Protein AF-A0A933FG41-F1 (afdb_monomer_lite)

Foldseek 3Di:
DDDDDDDPDDDDDDDDDDDDDDDDDDDPPPPPPPPDDPPLVVVLVVCCVVVVDDPVRSVVSSVVSVVCVVVVVVVVVVVVVVVVVVVVVVVVVLVVVLVVDDPVVNVVSVVVVVVVVVVVVVVVVVVVVDDDDDPPPPDDDDDDDDDPDDPDPPPDPPVPPDDDDDPDDDDDDDDD

Radius of gyration: 34.68 Å; chains: 1; bounding box: 84×70×88 Å

Sequence (176 aa):
MKMRPLALGALVALLASAPGRAADAPDDDSEELSGETHDGGRFLEILDRRLKLKPEQKAKVKAVVDETQPQMKKAREELKELQERLQKLMRTQHEKIRGLLDDEQKWKYDEIAVRMRQRMQERQGRRRRMPGPPPEDEDEEVGRPSRRRMPGRDMPPPEMWHEGEPGKGKPSPDPR

pLDDT: mean 70.91, std 23.09, range [35.91, 98.06]

Structure (mmCIF, N/CA/C/O backbone):
data_AF-A0A933FG41-F1
#
_entry.id   AF-A0A933FG41-F1
#
loop_
_atom_site.group_PDB
_atom_site.id
_atom_site.type_symbol
_atom_site.label_atom_id
_atom_site.label_alt_id
_atom_site.label_comp_id
_atom_site.label_asym_id
_atom_site.label_entity_id
_atom_site.label_seq_id
_atom_site.pdbx_PDB_ins_code
_atom_site.Cartn_x
_atom_site.Cartn_y
_atom_site.Cartn_z
_atom_site.occupancy
_atom_site.B_iso_or_equiv
_atom_site.auth_seq_id
_atom_site.auth_comp_id
_atom_site.auth_asym_id
_atom_site.auth_atom_id
_atom_site.pdbx_PDB_model_num
ATOM 1 N N . MET A 1 1 ? 23.540 15.466 13.517 1.00 44.62 1 MET A N 1
ATOM 2 C CA . MET A 1 1 ? 22.269 14.709 13.482 1.00 44.62 1 MET A CA 1
ATOM 3 C C . MET A 1 1 ? 21.785 14.543 14.915 1.00 44.62 1 MET A C 1
ATOM 5 O O . MET A 1 1 ? 22.514 13.977 15.713 1.00 44.62 1 MET A O 1
ATOM 9 N N . LYS A 1 2 ? 20.648 15.143 15.282 1.00 38.75 2 LYS A N 1
ATOM 10 C CA . LYS A 1 2 ? 20.115 15.137 16.657 1.00 38.75 2 LYS A CA 1
ATOM 11 C C . LYS A 1 2 ? 18.915 14.191 16.691 1.00 38.75 2 LYS A C 1
ATOM 13 O O . LYS A 1 2 ? 17.878 14.525 16.129 1.00 38.75 2 LYS A O 1
ATOM 18 N N . MET A 1 3 ? 19.075 13.012 17.292 1.00 48.31 3 MET A N 1
ATOM 19 C CA . MET A 1 3 ? 17.972 12.078 17.529 1.00 48.31 3 MET A CA 1
ATOM 20 C C . MET A 1 3 ? 17.260 12.472 18.825 1.00 48.31 3 MET A C 1
ATOM 22 O O . MET A 1 3 ? 17.904 12.620 19.861 1.00 48.31 3 MET A O 1
ATOM 26 N N . ARG A 1 4 ? 15.944 12.678 18.757 1.00 55.59 4 ARG A N 1
ATOM 27 C CA . ARG A 1 4 ? 15.084 12.857 19.932 1.00 55.59 4 ARG A CA 1
ATOM 28 C C . ARG A 1 4 ? 14.444 11.502 20.262 1.00 55.59 4 ARG A C 1
ATOM 30 O O . ARG A 1 4 ? 13.838 10.927 19.358 1.00 55.59 4 ARG A O 1
ATOM 37 N N . PRO A 1 5 ? 14.563 10.981 21.493 1.00 52.50 5 PRO A N 1
ATOM 38 C CA . PRO A 1 5 ? 13.873 9.759 21.887 1.00 52.50 5 PRO A CA 1
ATOM 39 C C . PRO A 1 5 ? 12.388 10.050 22.153 1.00 52.50 5 PRO A C 1
ATOM 41 O O . PRO A 1 5 ? 12.050 10.995 22.865 1.00 52.50 5 PRO A O 1
ATOM 44 N N . LEU A 1 6 ? 11.504 9.235 21.574 1.00 52.72 6 LEU A N 1
ATOM 45 C CA . LEU A 1 6 ? 10.087 9.176 21.934 1.00 52.72 6 LEU A CA 1
ATOM 46 C C . LEU A 1 6 ? 9.965 8.421 23.262 1.00 52.72 6 LEU A C 1
ATOM 48 O O . LEU A 1 6 ? 10.208 7.217 23.325 1.00 52.72 6 LEU A O 1
ATOM 52 N N . ALA A 1 7 ? 9.619 9.146 24.323 1.00 47.34 7 ALA A N 1
ATOM 53 C CA . ALA A 1 7 ? 9.248 8.569 25.604 1.00 47.34 7 ALA A CA 1
ATOM 54 C C . ALA A 1 7 ? 7.857 7.922 25.490 1.00 47.34 7 ALA A C 1
ATOM 56 O O . ALA A 1 7 ? 6.869 8.598 25.208 1.00 47.34 7 ALA A O 1
ATOM 57 N N . LEU A 1 8 ? 7.792 6.609 25.714 1.00 48.72 8 LEU A N 1
ATOM 58 C CA . LEU A 1 8 ? 6.562 5.874 26.002 1.00 48.72 8 LEU A CA 1
ATOM 59 C C . LEU A 1 8 ? 6.058 6.318 27.381 1.00 48.72 8 LEU A C 1
ATOM 61 O O . LEU A 1 8 ? 6.568 5.881 28.411 1.00 48.72 8 LEU A O 1
ATOM 65 N N . GLY A 1 9 ? 5.091 7.232 27.395 1.00 41.22 9 GLY A N 1
ATOM 66 C CA . GLY A 1 9 ? 4.376 7.619 28.605 1.00 41.22 9 GLY A CA 1
ATOM 67 C C . GLY A 1 9 ? 3.394 6.523 29.010 1.00 41.22 9 GLY A C 1
ATOM 68 O O . GLY A 1 9 ? 2.369 6.338 28.361 1.00 41.22 9 GLY A O 1
ATOM 69 N N . ALA A 1 10 ? 3.708 5.804 30.085 1.00 52.50 10 ALA A N 1
ATOM 70 C CA . ALA A 1 10 ? 2.734 5.028 30.837 1.00 52.50 10 ALA A CA 1
ATOM 71 C C . ALA A 1 10 ? 1.846 5.998 31.631 1.00 52.50 10 ALA A C 1
ATOM 73 O O . ALA A 1 10 ? 2.364 6.765 32.443 1.00 52.50 10 ALA A O 1
ATOM 74 N N . LEU A 1 11 ? 0.527 5.961 31.424 1.00 42.31 11 LEU A N 1
ATOM 75 C CA . LEU A 1 11 ? -0.420 6.636 32.310 1.00 42.31 11 LEU A CA 1
ATOM 76 C C . LEU A 1 11 ? -1.275 5.594 33.032 1.00 42.31 11 LEU A C 1
ATOM 78 O O . LEU A 1 11 ? -2.247 5.061 32.504 1.00 42.31 11 LEU A O 1
ATOM 82 N N . VAL A 1 12 ? -0.862 5.316 34.264 1.00 53.19 12 VAL A N 1
ATOM 83 C CA . VAL A 1 12 ? -1.694 4.741 35.318 1.00 53.19 12 VAL A CA 1
ATOM 84 C C . VAL A 1 12 ? -2.515 5.884 35.924 1.00 53.19 12 VAL A C 1
ATOM 86 O O . VAL A 1 12 ? -1.940 6.874 36.366 1.00 53.19 12 VAL A O 1
ATOM 89 N N . ALA A 1 13 ? -3.838 5.739 35.983 1.00 50.62 13 ALA A N 1
ATOM 90 C CA . ALA A 1 13 ? -4.725 6.537 36.837 1.00 50.62 13 ALA A CA 1
ATOM 91 C C . ALA A 1 13 ? -5.864 5.609 37.301 1.00 50.62 13 ALA A C 1
ATOM 93 O O . ALA A 1 13 ? -6.703 5.202 36.506 1.00 50.62 13 ALA A O 1
ATOM 94 N N . LEU A 1 14 ? -5.682 4.933 38.438 1.00 43.47 14 LEU A N 1
ATOM 95 C CA . LEU A 1 14 ? -6.134 5.316 39.785 1.00 43.47 14 LEU A CA 1
ATOM 96 C C . LEU A 1 14 ? -7.665 5.256 39.941 1.00 43.47 14 LEU A C 1
ATOM 98 O O . LEU A 1 14 ? -8.387 6.177 39.573 1.00 43.47 14 LEU A O 1
ATOM 102 N N . LEU A 1 15 ? -8.132 4.156 40.546 1.00 48.19 15 LEU A N 1
ATOM 103 C CA . LEU A 1 15 ? -9.464 4.045 41.139 1.00 48.19 15 LEU A CA 1
ATOM 104 C C . LEU A 1 15 ? -9.625 5.080 42.262 1.00 48.19 15 LEU A C 1
ATOM 106 O O . LEU A 1 15 ? -8.839 5.085 43.208 1.00 48.19 15 LEU A O 1
ATOM 110 N N . ALA A 1 16 ? -10.715 5.842 42.223 1.00 48.12 16 ALA A N 1
ATOM 111 C CA . ALA A 1 16 ? -11.295 6.472 43.401 1.00 48.12 16 ALA A CA 1
ATOM 112 C C . ALA A 1 16 ? -12.770 6.063 43.488 1.00 48.12 16 ALA A C 1
ATOM 114 O O . ALA A 1 16 ? -13.580 6.410 42.633 1.00 48.12 16 ALA A O 1
ATOM 115 N N . SER A 1 17 ? -13.089 5.276 44.514 1.00 50.38 17 SER A N 1
ATOM 116 C CA . SER A 1 17 ? -14.453 4.965 44.934 1.00 50.38 17 SER A CA 1
ATOM 117 C C . SER A 1 17 ? -14.847 5.944 46.039 1.00 50.38 17 SER A C 1
ATOM 119 O O . SER A 1 17 ? -14.120 6.066 47.026 1.00 50.38 17 SER A O 1
ATOM 121 N N . ALA A 1 18 ? -15.984 6.622 45.887 1.00 38.31 18 ALA A N 1
ATOM 122 C CA . ALA A 1 18 ? -16.699 7.286 46.975 1.00 38.31 18 ALA A CA 1
ATOM 123 C C . ALA A 1 18 ? -18.220 7.240 46.695 1.00 38.31 18 ALA A C 1
ATOM 125 O O . ALA A 1 18 ? -18.617 7.413 45.540 1.00 38.31 18 ALA A O 1
ATOM 126 N N . PRO A 1 19 ? -19.074 6.981 47.707 1.00 48.16 19 PRO A N 1
ATOM 127 C CA . PRO A 1 19 ? -20.505 6.753 47.520 1.00 48.16 19 PRO A CA 1
ATOM 128 C C . PRO A 1 19 ? -21.351 8.027 47.687 1.00 48.16 19 PRO A C 1
ATOM 130 O O . PRO A 1 19 ? -21.057 8.877 48.522 1.00 48.16 19 PRO A O 1
ATOM 133 N N . GLY A 1 20 ? -22.486 8.066 46.980 1.00 41.59 20 GLY A N 1
ATOM 134 C CA . GLY A 1 20 ? -23.728 8.676 47.468 1.00 41.59 20 GLY A CA 1
ATOM 135 C C . GLY A 1 20 ? -24.078 10.091 46.995 1.00 41.59 20 GLY A C 1
ATOM 136 O O . GLY A 1 20 ? -23.662 11.071 47.603 1.00 41.59 20 GLY A O 1
ATOM 137 N N . ARG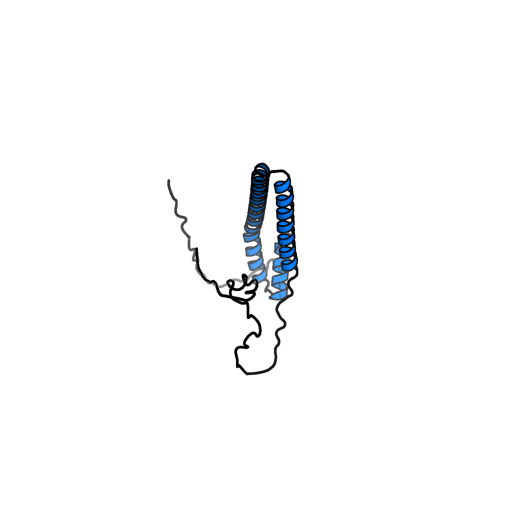 A 1 21 ? -25.011 10.183 46.035 1.00 35.91 21 ARG A N 1
ATOM 138 C CA . ARG A 1 21 ? -26.305 10.883 46.190 1.00 35.91 21 ARG A CA 1
ATOM 139 C C . ARG A 1 21 ? -27.192 10.647 44.962 1.00 35.91 21 ARG A C 1
ATOM 141 O O . ARG A 1 21 ? -26.744 10.800 43.835 1.00 35.91 21 ARG A O 1
ATOM 148 N N . ALA A 1 22 ? -28.441 10.268 45.216 1.00 50.75 22 ALA A N 1
ATOM 149 C CA . ALA A 1 22 ? -29.516 10.243 44.234 1.00 50.75 22 ALA A CA 1
ATOM 150 C C . ALA A 1 22 ? -30.025 11.669 43.979 1.00 50.75 22 ALA A C 1
ATOM 152 O O . ALA A 1 22 ? -30.261 12.390 44.949 1.00 50.75 22 ALA A O 1
ATOM 153 N N . ALA A 1 23 ? -30.207 12.036 42.711 1.00 42.31 23 ALA A N 1
ATOM 154 C CA . ALA A 1 23 ? -31.241 12.943 42.208 1.00 42.31 23 ALA A CA 1
ATOM 155 C C . ALA A 1 23 ? -31.117 13.044 40.679 1.00 42.31 23 ALA A C 1
ATOM 157 O O . ALA A 1 23 ? -30.006 13.157 40.171 1.00 42.31 23 ALA A O 1
ATOM 158 N N . ASP A 1 24 ? -32.273 13.019 40.020 1.00 36.28 24 ASP A N 1
ATOM 159 C CA . ASP A 1 24 ? -32.543 13.309 38.610 1.00 36.28 24 ASP A CA 1
ATOM 160 C C . ASP A 1 24 ? -31.887 12.430 37.544 1.00 36.28 24 ASP A C 1
ATOM 162 O O . ASP A 1 24 ? -30.710 12.540 37.212 1.00 36.28 24 ASP A O 1
ATOM 166 N N . ALA A 1 25 ? -32.733 11.585 36.953 1.00 48.22 25 ALA A N 1
ATOM 167 C CA . ALA A 1 25 ? -32.550 11.098 35.599 1.00 48.22 25 ALA A CA 1
ATOM 168 C C . ALA A 1 25 ? -32.777 12.276 34.636 1.00 48.22 25 ALA A C 1
ATOM 170 O O . ALA A 1 25 ? -33.888 12.808 34.623 1.00 48.22 25 ALA A O 1
ATOM 171 N N . PRO A 1 26 ? -31.773 12.690 33.845 1.00 42.38 26 PRO A N 1
ATOM 172 C CA . PRO A 1 26 ? -32.032 13.475 32.658 1.00 42.38 26 PRO A CA 1
ATOM 173 C C . PRO A 1 26 ? -32.600 12.553 31.581 1.00 42.38 26 PRO A C 1
ATOM 175 O O . PRO A 1 26 ? -32.245 11.373 31.496 1.00 42.38 26 PRO A O 1
ATOM 178 N N . ASP A 1 27 ? -33.513 13.132 30.817 1.00 38.62 27 ASP A N 1
ATOM 179 C CA . ASP A 1 27 ? -34.215 12.562 29.688 1.00 38.62 27 ASP A CA 1
ATOM 180 C C . ASP A 1 27 ? -33.331 11.742 28.742 1.00 38.62 27 ASP A C 1
ATOM 182 O O . ASP A 1 27 ? -32.133 11.971 28.568 1.00 38.62 27 ASP 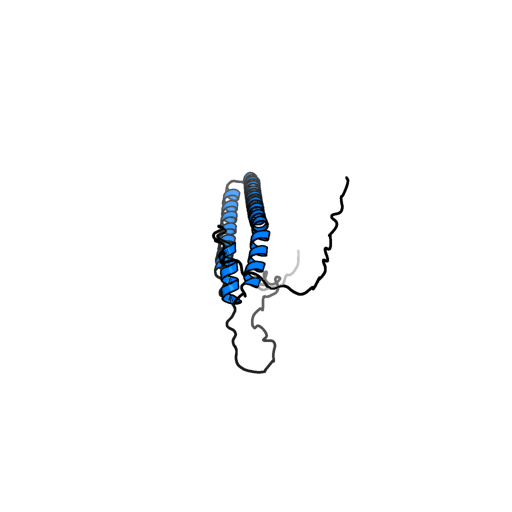A O 1
ATOM 186 N N . ASP A 1 28 ? -33.992 10.758 28.141 1.00 43.22 28 ASP A N 1
ATOM 187 C CA . ASP A 1 28 ? -33.547 9.924 27.034 1.00 43.22 28 ASP A CA 1
ATOM 188 C C . ASP A 1 28 ? -33.241 10.799 25.807 1.00 43.22 28 ASP A C 1
ATOM 190 O O . ASP A 1 28 ? -33.992 10.837 24.833 1.00 43.22 28 ASP A O 1
ATOM 194 N N . ASP A 1 29 ? -32.117 11.510 25.848 1.00 37.75 29 ASP A N 1
ATOM 195 C CA . ASP A 1 29 ? -31.450 12.023 24.664 1.00 37.75 29 ASP A CA 1
ATOM 196 C C . ASP A 1 29 ? -30.886 10.809 23.925 1.00 37.75 29 ASP A C 1
ATOM 198 O O . ASP A 1 29 ? -29.719 10.419 24.046 1.00 37.75 29 ASP A O 1
ATOM 202 N N . SER A 1 30 ? -31.777 10.180 23.160 1.00 43.41 30 SER A N 1
ATOM 203 C CA . SER A 1 30 ? -31.461 9.372 21.994 1.00 43.41 30 SER A CA 1
ATOM 204 C C . SER A 1 30 ? -30.708 10.262 21.002 1.00 43.41 30 SER A C 1
ATOM 206 O O . SER A 1 30 ? -31.247 10.687 19.983 1.00 43.41 30 SER A O 1
ATOM 208 N N . GLU A 1 31 ? -29.456 10.570 21.349 1.00 39.41 31 GLU A N 1
ATOM 209 C CA . GLU A 1 31 ? -28.469 11.220 20.512 1.00 39.41 31 GLU A CA 1
ATOM 210 C C . GLU A 1 31 ? -28.473 10.494 19.175 1.00 39.41 31 GLU A C 1
ATOM 212 O O . GLU A 1 31 ? -28.143 9.308 19.042 1.00 39.41 31 GLU A O 1
ATOM 217 N N . GLU A 1 32 ? -28.927 11.257 18.199 1.00 40.56 32 GLU A N 1
ATOM 218 C CA . GLU A 1 32 ? -28.957 11.014 16.783 1.00 40.56 32 GLU A CA 1
ATOM 219 C C . GLU A 1 32 ? -27.545 10.624 16.314 1.00 40.56 32 GLU A C 1
ATOM 221 O O . GLU A 1 32 ? -26.773 11.416 15.783 1.00 40.56 32 GLU A O 1
ATOM 226 N N . LEU A 1 33 ? -27.170 9.356 16.507 1.00 45.25 33 LEU A N 1
ATOM 227 C CA . LEU A 1 33 ? -25.923 8.771 16.014 1.00 45.25 33 LEU A CA 1
ATOM 228 C C . LEU A 1 33 ? -26.012 8.512 14.500 1.00 45.25 33 LEU A C 1
ATOM 230 O O . LEU A 1 33 ? -25.622 7.454 14.010 1.00 45.25 33 LEU A O 1
ATOM 234 N N . SER A 1 34 ? -26.498 9.496 13.748 1.00 50.38 34 SER A N 1
ATOM 235 C CA . SER A 1 34 ? -26.478 9.559 12.289 1.00 50.38 34 SER A CA 1
ATOM 236 C C . SER A 1 34 ? -25.271 10.388 11.830 1.00 50.38 34 SER A C 1
ATOM 238 O O . SER A 1 34 ? -25.380 11.378 11.112 1.00 50.38 34 SER A O 1
ATOM 240 N N . GLY A 1 35 ? -24.087 9.978 12.288 1.00 41.81 35 GLY A N 1
ATOM 241 C CA . GLY A 1 35 ? -22.795 10.508 11.863 1.00 41.81 35 GLY A CA 1
ATOM 242 C C . GLY A 1 35 ? -22.146 9.561 10.861 1.00 41.81 35 GLY A C 1
ATOM 243 O O . GLY A 1 35 ? -21.524 8.565 11.221 1.00 41.81 35 GLY A O 1
ATOM 244 N N . GLU A 1 36 ? -22.348 9.872 9.593 1.00 47.69 36 GLU A N 1
ATOM 245 C CA . GLU A 1 36 ? -21.939 9.168 8.385 1.00 47.69 36 GLU A CA 1
ATOM 246 C C . GLU A 1 36 ? -20.496 8.611 8.390 1.00 47.69 36 GLU A C 1
ATOM 248 O O . GLU A 1 36 ? -19.529 9.274 8.019 1.00 47.69 36 GLU A O 1
ATOM 253 N N . THR A 1 37 ? -20.342 7.322 8.713 1.00 48.03 37 THR A N 1
ATOM 254 C CA . THR A 1 37 ? -19.182 6.522 8.296 1.00 48.03 37 THR A CA 1
ATOM 255 C C . THR A 1 37 ? -19.631 5.144 7.811 1.00 48.03 37 THR A C 1
ATOM 257 O O . THR A 1 37 ? -19.762 4.182 8.564 1.00 48.03 37 THR A O 1
ATOM 260 N N . HIS A 1 38 ? -19.859 5.019 6.503 1.00 56.84 38 HIS A N 1
ATOM 261 C CA . HIS A 1 38 ? -20.438 3.816 5.887 1.00 56.84 38 HIS A CA 1
ATOM 262 C C . HIS A 1 38 ? -19.661 2.494 6.122 1.00 56.84 38 HIS A C 1
ATOM 264 O O . HIS A 1 38 ? -20.233 1.428 5.887 1.00 56.84 38 HIS A O 1
ATOM 270 N N . ASP A 1 39 ? -18.404 2.536 6.589 1.00 63.91 39 ASP A N 1
ATOM 271 C CA . ASP A 1 39 ? -17.593 1.352 6.946 1.00 63.91 39 ASP A CA 1
ATOM 272 C C . ASP A 1 39 ? -17.614 1.022 8.456 1.00 63.91 39 ASP A C 1
ATOM 274 O O . ASP A 1 39 ? -17.612 -0.152 8.827 1.00 63.91 39 ASP A O 1
ATOM 278 N N . GLY A 1 40 ? -17.640 2.034 9.335 1.00 67.56 40 GLY A N 1
ATOM 279 C CA . GLY A 1 40 ? -17.552 1.842 10.791 1.00 67.56 40 GLY A CA 1
ATOM 280 C C . GLY A 1 40 ? -18.849 1.295 11.387 1.00 67.56 40 GLY A C 1
ATOM 281 O O . GLY A 1 40 ? -18.825 0.345 12.172 1.00 67.56 40 GLY A O 1
ATOM 282 N N . GLY A 1 41 ? -19.989 1.822 10.925 1.00 74.94 41 GLY A N 1
ATOM 283 C CA . GLY A 1 41 ? -21.317 1.363 11.345 1.00 74.94 41 GLY A CA 1
ATOM 284 C C . GLY A 1 41 ? -21.573 -0.109 11.010 1.00 74.94 41 GLY A C 1
ATOM 285 O O . GLY A 1 41 ? -21.986 -0.878 11.875 1.00 74.94 41 GLY A O 1
ATOM 286 N N . ARG A 1 42 ? -21.212 -0.549 9.795 1.00 84.31 42 ARG A N 1
ATOM 287 C CA . ARG A 1 42 ? -21.388 -1.954 9.377 1.00 84.31 42 ARG A CA 1
ATOM 288 C C . ARG A 1 42 ? -20.544 -2.922 10.198 1.00 84.31 42 ARG A C 1
ATOM 290 O O . ARG A 1 42 ? -20.991 -4.026 10.498 1.00 84.31 42 ARG A O 1
ATOM 297 N N . PHE A 1 43 ? -19.317 -2.537 10.548 1.00 86.56 43 PHE A N 1
ATOM 298 C CA . PHE A 1 43 ? -18.452 -3.381 11.369 1.00 86.56 43 PHE A CA 1
ATOM 299 C C . PHE A 1 43 ? -19.035 -3.574 12.772 1.00 86.56 43 PHE A C 1
ATOM 301 O O . PHE A 1 43 ? -19.108 -4.705 13.257 1.00 86.56 43 PHE A O 1
ATOM 308 N N . LEU A 1 44 ? -19.519 -2.492 13.385 1.00 90.56 44 LEU A N 1
ATOM 309 C CA . LEU A 1 44 ? -20.154 -2.548 14.696 1.00 90.56 44 LEU A CA 1
ATOM 310 C C . LEU A 1 44 ? -21.446 -3.379 14.674 1.00 90.56 44 LEU A C 1
ATOM 312 O O . LEU A 1 44 ? -21.657 -4.176 15.580 1.00 90.56 44 LEU A O 1
ATOM 316 N N . GLU A 1 45 ? -22.268 -3.266 13.628 1.00 89.69 45 GLU A N 1
ATOM 317 C CA . GLU A 1 45 ? -23.472 -4.093 13.444 1.00 89.69 45 GLU A CA 1
ATOM 318 C C . GLU A 1 45 ? -23.160 -5.590 13.324 1.00 89.69 45 GLU A C 1
ATOM 320 O O . GLU A 1 45 ? -23.864 -6.427 13.894 1.00 89.69 45 GLU A O 1
ATOM 325 N N . ILE A 1 46 ? -22.100 -5.952 12.596 1.00 92.75 46 ILE A N 1
ATOM 326 C CA . ILE A 1 46 ? -21.672 -7.351 12.462 1.00 92.75 46 ILE A CA 1
ATOM 327 C C . ILE A 1 46 ? -21.190 -7.892 13.810 1.00 92.75 46 ILE A C 1
ATOM 329 O O . ILE A 1 46 ? -21.542 -9.018 14.176 1.00 92.75 46 ILE A O 1
ATOM 333 N N . LEU A 1 47 ? -20.393 -7.107 14.540 1.00 93.38 47 LEU A N 1
ATOM 334 C CA . LEU A 1 47 ? -19.921 -7.482 15.871 1.00 93.38 47 LEU A CA 1
ATOM 335 C C . LEU A 1 47 ? -21.084 -7.640 16.846 1.00 93.38 47 LEU A C 1
ATOM 337 O O . LEU A 1 47 ? -21.153 -8.642 17.550 1.00 93.38 47 LEU A O 1
ATOM 341 N N . ASP A 1 48 ? -22.024 -6.701 16.836 1.00 93.25 48 ASP A N 1
ATOM 342 C CA . ASP A 1 48 ? -23.201 -6.733 17.693 1.00 93.25 48 ASP A CA 1
ATOM 343 C C . ASP A 1 48 ? -24.075 -7.959 17.400 1.00 93.25 48 ASP A C 1
ATOM 345 O O . ASP A 1 48 ? -24.417 -8.717 18.303 1.00 93.25 48 ASP A O 1
ATOM 349 N N . ARG A 1 49 ? -24.337 -8.260 16.123 1.00 93.75 49 ARG A N 1
ATOM 350 C CA . ARG A 1 49 ? -25.126 -9.440 15.736 1.00 93.75 49 ARG A CA 1
ATOM 351 C C . ARG A 1 49 ? -24.474 -10.759 16.160 1.00 93.75 49 ARG A C 1
ATOM 353 O O . ARG A 1 49 ? -25.179 -11.691 16.538 1.00 93.75 49 ARG A O 1
ATOM 360 N N . ARG A 1 50 ? -23.147 -10.868 16.054 1.00 95.12 50 ARG A N 1
ATOM 361 C CA . ARG A 1 50 ? -22.418 -12.116 16.344 1.00 95.12 50 ARG A CA 1
ATOM 362 C C . ARG A 1 50 ? -22.129 -12.308 17.826 1.00 95.12 50 ARG A C 1
ATOM 364 O O . ARG A 1 50 ? -22.124 -13.443 18.290 1.00 95.12 50 ARG A O 1
ATOM 371 N N . LEU A 1 51 ? -21.872 -11.220 18.544 1.00 96.31 51 LEU A N 1
ATOM 372 C CA . LEU A 1 51 ? -21.386 -11.254 19.923 1.00 96.31 51 LEU A CA 1
ATOM 373 C C . LEU A 1 51 ? -22.430 -10.778 20.939 1.00 96.31 51 LEU A C 1
ATOM 375 O O . LEU A 1 51 ? -22.203 -10.948 22.133 1.00 96.31 51 LEU A O 1
ATOM 379 N N . LYS A 1 52 ? -23.562 -10.224 20.478 1.00 94.88 52 LYS A N 1
ATOM 380 C CA . LYS A 1 52 ? -24.642 -9.653 21.300 1.00 94.88 52 LYS A CA 1
ATOM 381 C C . LYS A 1 52 ? -24.080 -8.660 22.316 1.00 94.88 52 LYS A C 1
ATOM 383 O O . LYS A 1 52 ? -24.105 -8.904 23.524 1.00 94.88 52 LYS A O 1
ATOM 388 N N . LEU A 1 53 ? -23.502 -7.570 21.813 1.00 94.38 53 LEU A N 1
ATOM 389 C CA . LEU A 1 53 ? -22.797 -6.611 22.655 1.00 94.38 53 LEU A CA 1
ATOM 390 C C . LEU A 1 53 ? -23.792 -5.886 23.568 1.00 94.38 53 LEU A C 1
ATOM 392 O O . LEU A 1 53 ? -24.852 -5.437 23.137 1.00 94.38 53 LEU A O 1
ATOM 396 N N . LYS A 1 54 ? -23.439 -5.723 24.845 1.00 96.31 54 LYS A N 1
ATOM 397 C CA . LYS A 1 54 ? -24.203 -4.857 25.753 1.00 96.31 54 LYS A CA 1
ATOM 398 C C . LYS A 1 54 ? -24.072 -3.387 25.320 1.00 96.31 54 LYS A C 1
ATOM 400 O O . LYS A 1 54 ? -23.044 -3.034 24.734 1.00 96.31 54 LYS A O 1
ATOM 405 N N . PRO A 1 55 ? -25.025 -2.503 25.674 1.00 93.88 55 PRO A N 1
ATOM 406 C CA . PRO A 1 55 ? -24.986 -1.088 25.286 1.00 93.88 55 PRO A CA 1
ATOM 407 C C . PRO A 1 55 ? -23.652 -0.398 25.614 1.00 93.88 55 PRO A C 1
ATOM 409 O O . PRO A 1 55 ? -23.038 0.225 24.750 1.00 93.88 55 PRO A O 1
ATOM 412 N N . GLU A 1 56 ? -23.128 -0.618 26.822 1.00 93.62 56 GLU A N 1
ATOM 413 C CA . GLU A 1 56 ? -21.832 -0.071 27.244 1.00 93.62 56 GLU A CA 1
ATOM 414 C C . GLU A 1 56 ? -20.649 -0.593 26.413 1.00 93.62 56 GLU A C 1
ATOM 416 O O . GLU A 1 56 ? -19.691 0.133 26.149 1.00 93.62 56 GLU A O 1
ATOM 421 N N . GLN A 1 57 ? -20.692 -1.860 25.989 1.00 95.06 57 GLN A N 1
ATOM 422 C CA . GLN A 1 57 ? -19.653 -2.446 25.140 1.00 95.06 57 GLN A CA 1
ATOM 423 C C . GLN A 1 57 ? -19.729 -1.865 23.730 1.00 95.06 57 GLN A C 1
ATOM 425 O O . GLN A 1 57 ? -18.699 -1.527 23.154 1.00 95.06 57 GLN A O 1
ATOM 430 N N . LYS A 1 58 ? -20.941 -1.693 23.195 1.00 94.00 58 LYS A N 1
ATOM 431 C CA . LYS A 1 58 ? -21.176 -1.092 21.880 1.00 94.00 58 LYS A CA 1
ATOM 432 C C . LYS A 1 58 ? -20.649 0.342 21.819 1.00 94.00 58 LYS A C 1
ATOM 434 O O . LYS A 1 58 ? -19.957 0.680 20.863 1.00 94.00 58 LYS A O 1
ATOM 439 N N . ALA A 1 59 ? -20.885 1.139 22.863 1.00 93.38 59 ALA A N 1
ATOM 440 C CA . ALA A 1 59 ? -20.348 2.494 22.978 1.00 93.38 59 ALA A CA 1
ATOM 441 C C . ALA A 1 59 ? -18.808 2.513 22.991 1.00 93.38 59 ALA A C 1
ATOM 443 O O . ALA A 1 59 ? -18.188 3.261 22.238 1.00 93.38 59 ALA A O 1
ATOM 444 N N . LYS A 1 60 ? -18.175 1.631 23.779 1.00 94.62 60 LYS A N 1
ATOM 445 C CA . LYS A 1 60 ? -16.705 1.520 23.840 1.00 94.62 60 LYS A CA 1
ATOM 446 C C . LYS A 1 60 ? -16.095 1.070 22.512 1.00 94.62 60 LYS A C 1
ATOM 448 O O . LYS A 1 60 ? -15.098 1.635 22.077 1.00 94.62 60 LYS A O 1
ATOM 453 N N . VAL A 1 61 ? -16.689 0.076 21.851 1.00 93.69 61 VAL A N 1
ATOM 454 C CA . VAL A 1 61 ? -16.214 -0.399 20.541 1.00 93.69 61 VAL A CA 1
ATOM 455 C C . VAL A 1 61 ? -16.382 0.690 19.486 1.00 93.69 61 VAL A C 1
ATOM 457 O O . VAL A 1 61 ? -15.467 0.898 18.695 1.00 93.69 61 VAL A O 1
ATOM 460 N N . LYS A 1 62 ? -17.505 1.419 19.498 1.00 93.31 62 LYS A N 1
ATOM 461 C CA . LYS A 1 62 ? -17.720 2.555 18.599 1.00 93.31 62 LYS A CA 1
ATOM 462 C C . LYS A 1 62 ? -16.623 3.608 18.754 1.00 93.31 62 LYS A C 1
ATOM 464 O O . LYS A 1 62 ? -16.026 3.984 17.755 1.00 93.31 62 LYS A O 1
ATOM 469 N N . ALA A 1 63 ? -16.296 3.993 19.988 1.00 93.50 63 ALA A N 1
ATOM 470 C CA . ALA A 1 63 ? -15.236 4.965 20.251 1.00 93.50 63 ALA A CA 1
ATOM 471 C C . ALA A 1 63 ? -13.880 4.531 19.660 1.00 93.50 63 ALA A C 1
ATOM 473 O O . ALA A 1 63 ? -13.222 5.321 18.989 1.00 93.50 63 ALA A O 1
ATOM 474 N N . VAL A 1 64 ? -13.496 3.258 19.825 1.00 94.69 64 VAL A N 1
ATOM 475 C CA . VAL A 1 64 ? -12.251 2.717 19.242 1.00 94.69 64 VAL A CA 1
ATOM 476 C C . VAL A 1 64 ? -12.294 2.720 17.711 1.00 94.69 64 VAL A C 1
ATOM 478 O O . VAL A 1 64 ? -11.297 3.023 17.052 1.00 94.69 64 VAL A O 1
ATOM 481 N N . VAL A 1 65 ? -13.435 2.365 17.118 1.00 92.19 65 VAL A N 1
ATOM 482 C CA . VAL A 1 65 ? -13.602 2.379 15.658 1.00 92.19 65 VAL A CA 1
ATOM 483 C C . VAL A 1 65 ? -13.475 3.802 15.123 1.00 92.19 65 VAL A C 1
ATOM 485 O O . VAL A 1 65 ? -12.725 4.011 14.173 1.00 92.19 65 VAL A O 1
ATOM 488 N N . ASP A 1 66 ? -14.140 4.771 15.746 1.00 91.81 66 ASP A N 1
ATOM 489 C CA . ASP A 1 66 ? -14.115 6.174 15.329 1.00 91.81 66 ASP A CA 1
ATOM 490 C C . ASP A 1 66 ? -12.706 6.780 15.472 1.00 91.81 66 ASP A C 1
ATOM 492 O O . ASP A 1 66 ? -12.236 7.477 14.571 1.00 91.81 66 ASP A O 1
ATOM 496 N N . GLU A 1 67 ? -11.978 6.432 16.539 1.00 94.19 67 GLU A N 1
ATOM 497 C CA . GLU A 1 67 ? -10.588 6.854 16.756 1.00 94.19 67 GLU A CA 1
ATOM 498 C C . GLU A 1 67 ? -9.620 6.274 15.707 1.00 94.19 67 GLU A C 1
ATOM 500 O O . GLU A 1 67 ? -8.725 6.963 15.208 1.00 94.19 67 GLU A O 1
ATOM 505 N N . THR A 1 68 ? -9.791 5.002 15.339 1.00 92.12 68 THR A N 1
ATOM 506 C CA . THR A 1 68 ? -8.862 4.291 14.439 1.00 92.12 68 THR A CA 1
ATOM 507 C C . THR A 1 68 ? -9.193 4.459 12.956 1.00 92.12 68 THR A C 1
ATOM 509 O O . THR A 1 68 ? -8.312 4.327 12.097 1.00 92.12 68 THR A O 1
ATOM 512 N N . GLN A 1 69 ? -10.437 4.804 12.618 1.00 90.62 69 GLN A N 1
ATOM 513 C CA . GLN A 1 69 ? -10.888 4.997 11.242 1.00 90.62 69 GLN A CA 1
ATOM 514 C C . GLN A 1 69 ? -10.007 5.949 10.402 1.00 90.62 69 GLN A C 1
ATOM 516 O O . GLN A 1 69 ? -9.665 5.576 9.272 1.00 90.62 69 GLN A O 1
ATOM 521 N N . PRO A 1 70 ? -9.614 7.151 10.872 1.00 93.12 70 PRO A N 1
ATOM 522 C CA . PRO A 1 70 ? -8.783 8.054 10.075 1.00 93.12 70 PRO A CA 1
ATOM 523 C C . PRO A 1 70 ? -7.402 7.462 9.768 1.00 93.12 70 PRO A C 1
ATOM 525 O O . PRO A 1 70 ? -6.906 7.613 8.651 1.00 93.12 70 PRO A O 1
ATOM 528 N N . GLN A 1 71 ? -6.806 6.723 10.709 1.00 93.12 71 GLN A N 1
ATOM 529 C CA . GLN A 1 71 ? -5.520 6.050 10.493 1.00 93.12 71 GLN A CA 1
ATOM 530 C C . GLN A 1 71 ? -5.645 4.964 9.422 1.00 93.12 71 GLN A C 1
ATOM 532 O O . GLN A 1 71 ? -4.804 4.865 8.529 1.00 93.12 71 GLN A O 1
ATOM 537 N N . MET A 1 72 ? -6.739 4.200 9.456 1.00 92.12 72 MET A N 1
ATOM 538 C CA . MET A 1 72 ? -7.030 3.186 8.444 1.00 92.12 72 MET A CA 1
ATOM 539 C C . MET A 1 72 ? -7.262 3.796 7.058 1.00 92.12 72 MET A C 1
ATOM 541 O O . MET A 1 72 ? -6.788 3.245 6.064 1.00 92.12 72 MET A O 1
ATOM 545 N N . LYS A 1 73 ? -7.963 4.934 6.970 1.00 92.62 73 LYS A N 1
ATOM 546 C CA . LYS A 1 73 ? -8.139 5.674 5.708 1.00 92.62 73 LYS A CA 1
ATOM 547 C C . LYS A 1 73 ? -6.790 6.120 5.146 1.00 92.62 73 LYS A C 1
ATOM 549 O O . LYS A 1 73 ? -6.480 5.797 4.002 1.00 92.62 73 LYS A O 1
ATOM 554 N N . LYS A 1 74 ? -5.954 6.741 5.977 1.00 95.56 74 LYS A N 1
ATOM 555 C CA . LYS A 1 74 ? -4.614 7.184 5.583 1.00 95.56 74 LYS A CA 1
ATOM 556 C C . LYS A 1 74 ? -3.733 6.024 5.111 1.00 95.56 74 LYS A C 1
ATOM 558 O O . LYS A 1 74 ? -3.133 6.102 4.046 1.00 95.56 74 LYS A O 1
ATOM 563 N N . ALA A 1 75 ? -3.712 4.910 5.843 1.00 95.88 75 ALA A N 1
ATOM 564 C CA . ALA A 1 75 ? -2.943 3.728 5.452 1.00 95.88 75 ALA A CA 1
ATOM 565 C C . ALA A 1 75 ? -3.397 3.154 4.095 1.00 95.88 75 ALA A C 1
ATOM 567 O O . ALA A 1 75 ? -2.573 2.710 3.295 1.00 95.88 75 ALA A O 1
ATOM 568 N N . ARG A 1 76 ? -4.708 3.177 3.801 1.00 94.50 76 ARG A N 1
ATOM 569 C CA . ARG A 1 76 ? -5.248 2.763 2.492 1.00 94.50 76 ARG A CA 1
ATOM 570 C C . ARG A 1 76 ? -4.786 3.693 1.367 1.00 94.50 76 ARG A C 1
ATOM 572 O O . ARG A 1 76 ? -4.452 3.208 0.287 1.00 94.50 76 ARG A O 1
ATOM 579 N N . GLU A 1 77 ? -4.761 4.999 1.608 1.00 96.38 77 GLU A N 1
ATOM 580 C CA . GLU A 1 77 ? -4.271 5.989 0.642 1.00 96.38 77 GLU A CA 1
ATOM 581 C C . GLU A 1 77 ? -2.770 5.821 0.379 1.00 96.38 77 GLU A C 1
ATOM 583 O O . GLU A 1 77 ? -2.361 5.718 -0.776 1.00 96.38 77 GLU A O 1
ATOM 588 N N . GLU A 1 78 ? -1.961 5.667 1.429 1.00 96.31 78 GLU A N 1
ATOM 589 C CA . GLU A 1 78 ? -0.520 5.410 1.315 1.00 96.31 78 GLU A CA 1
ATOM 590 C C . GLU A 1 78 ? -0.228 4.121 0.530 1.00 96.31 78 GLU A C 1
ATOM 592 O O . GLU A 1 78 ? 0.648 4.092 -0.341 1.00 96.31 78 GLU A O 1
ATOM 597 N N . LEU A 1 79 ? -0.998 3.055 0.777 1.00 96.25 79 LEU A N 1
ATOM 598 C CA . LEU A 1 79 ? -0.892 1.807 0.020 1.00 96.25 79 LEU A CA 1
ATOM 599 C C . LEU A 1 79 ? -1.217 2.021 -1.467 1.00 96.25 79 LEU A C 1
ATOM 601 O O . LEU A 1 79 ? -0.531 1.474 -2.335 1.00 96.25 79 LEU A O 1
ATOM 605 N N . LYS A 1 80 ? -2.247 2.819 -1.772 1.00 96.38 80 LYS A N 1
ATOM 606 C CA . LYS A 1 80 ? -2.634 3.143 -3.149 1.00 96.38 80 LYS A CA 1
ATOM 607 C C . LYS A 1 80 ? -1.522 3.913 -3.861 1.00 96.38 80 LYS A C 1
ATOM 609 O O . LYS A 1 80 ? -1.145 3.541 -4.971 1.00 96.38 80 LYS A O 1
ATOM 614 N N . GLU A 1 81 ? -0.941 4.921 -3.215 1.00 96.75 81 GLU A N 1
ATOM 615 C CA . GLU A 1 81 ? 0.197 5.659 -3.769 1.00 96.75 81 GLU A CA 1
ATOM 616 C C . GLU A 1 81 ? 1.403 4.751 -4.024 1.00 96.75 81 GLU A C 1
ATOM 618 O O . GLU A 1 81 ? 2.035 4.823 -5.082 1.00 96.75 81 GLU A O 1
ATOM 623 N N . LEU A 1 82 ? 1.726 3.871 -3.072 1.00 96.56 82 LEU A N 1
ATOM 624 C CA . LEU A 1 82 ? 2.812 2.908 -3.221 1.00 96.56 82 LEU A CA 1
ATOM 625 C C . LEU A 1 82 ? 2.566 1.981 -4.416 1.00 96.56 82 LEU A C 1
ATOM 627 O O . LEU A 1 82 ? 3.476 1.737 -5.213 1.00 96.56 82 LEU A O 1
ATOM 631 N N . GLN A 1 83 ? 1.333 1.500 -4.574 1.00 95.19 83 GLN A N 1
ATOM 632 C CA . GLN A 1 83 ? 0.934 0.665 -5.700 1.00 95.19 83 GLN A CA 1
ATOM 633 C C . GLN A 1 83 ? 1.088 1.406 -7.035 1.00 95.19 83 GLN A C 1
ATOM 635 O O . GLN A 1 83 ? 1.604 0.833 -7.996 1.00 95.19 83 GLN A O 1
ATOM 640 N N . GLU A 1 84 ? 0.694 2.676 -7.108 1.00 96.88 84 GLU A N 1
ATOM 641 C CA . GLU A 1 84 ? 0.873 3.500 -8.306 1.00 96.88 84 GLU A CA 1
ATOM 642 C C . GLU A 1 84 ? 2.354 3.733 -8.630 1.00 96.88 84 GLU A C 1
ATOM 644 O O . GLU A 1 84 ? 2.764 3.596 -9.787 1.00 96.88 84 GLU A O 1
ATOM 649 N N . ARG A 1 85 ? 3.183 4.028 -7.620 1.00 96.81 85 ARG A N 1
ATOM 650 C CA . ARG A 1 85 ? 4.641 4.173 -7.785 1.00 96.81 85 ARG A CA 1
ATOM 651 C C . ARG A 1 85 ? 5.270 2.885 -8.305 1.00 96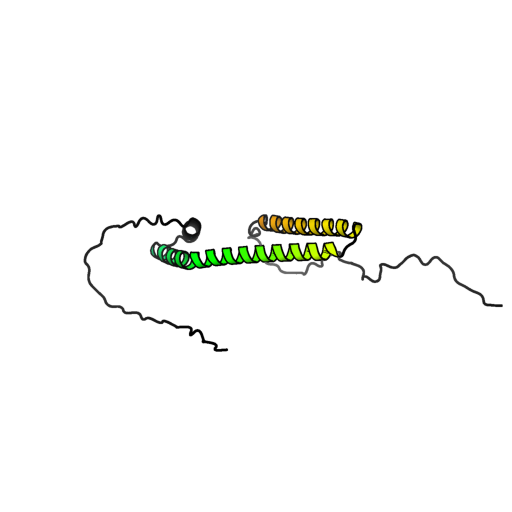.81 85 ARG A C 1
ATOM 653 O O . ARG A 1 85 ? 6.048 2.928 -9.258 1.00 96.81 85 ARG A O 1
ATOM 660 N N . LEU A 1 86 ? 4.891 1.741 -7.740 1.00 95.75 86 LEU A N 1
ATOM 661 C CA . LEU A 1 86 ? 5.368 0.437 -8.189 1.00 95.75 86 LEU A CA 1
ATOM 662 C C . LEU A 1 86 ? 4.948 0.157 -9.637 1.00 95.75 86 LEU A C 1
ATOM 664 O O . LEU A 1 86 ? 5.773 -0.267 -10.442 1.00 95.75 86 LEU A O 1
ATOM 668 N N . GLN A 1 87 ? 3.694 0.439 -10.005 1.00 94.50 87 GLN A N 1
ATOM 669 C CA . GLN A 1 87 ? 3.232 0.270 -11.385 1.00 94.50 87 GLN A CA 1
ATOM 670 C C . GLN A 1 87 ? 4.020 1.134 -12.371 1.00 94.50 87 GLN A C 1
ATOM 672 O O . GLN A 1 87 ? 4.377 0.646 -13.443 1.00 94.50 87 GLN A O 1
ATOM 677 N N . LYS A 1 88 ? 4.313 2.391 -12.018 1.00 97.19 88 LYS A N 1
ATOM 678 C CA . LYS A 1 88 ? 5.151 3.276 -12.839 1.00 97.19 88 LYS A CA 1
ATOM 679 C C . LYS A 1 88 ? 6.555 2.698 -13.011 1.00 97.19 88 LYS A C 1
ATOM 681 O O . LYS A 1 88 ? 7.011 2.571 -14.143 1.00 97.19 88 LYS A O 1
ATOM 686 N N . LEU A 1 89 ? 7.193 2.263 -11.922 1.00 97.06 89 LEU A N 1
ATOM 687 C CA . LEU A 1 89 ? 8.525 1.652 -11.967 1.00 97.06 89 LEU A CA 1
ATOM 688 C C . LEU A 1 89 ? 8.560 0.421 -12.885 1.00 97.06 89 LEU A C 1
ATOM 690 O O . LEU A 1 89 ? 9.458 0.300 -13.715 1.00 97.06 89 LEU A O 1
ATOM 694 N N . MET A 1 90 ? 7.561 -0.458 -12.778 1.00 93.88 90 MET A N 1
ATOM 695 C CA . MET A 1 90 ? 7.446 -1.649 -13.626 1.00 93.88 90 MET A CA 1
ATOM 696 C C . MET A 1 90 ? 7.263 -1.292 -15.110 1.00 93.88 90 MET A C 1
ATOM 698 O O . MET A 1 90 ? 7.839 -1.957 -15.968 1.00 93.88 90 MET A O 1
ATOM 702 N N . ARG A 1 91 ? 6.499 -0.236 -15.434 1.00 95.38 91 ARG A N 1
ATOM 703 C CA . ARG A 1 91 ? 6.349 0.253 -16.821 1.00 95.38 91 ARG A CA 1
ATOM 704 C C . ARG A 1 91 ? 7.671 0.781 -17.367 1.00 95.38 91 ARG A C 1
ATOM 706 O O . ARG A 1 91 ? 8.102 0.346 -18.427 1.00 95.38 91 ARG A O 1
ATOM 713 N N . THR A 1 92 ? 8.354 1.633 -16.607 1.00 97.38 92 THR A N 1
ATOM 714 C CA . THR A 1 92 ? 9.657 2.174 -17.005 1.00 97.38 92 THR A CA 1
ATOM 715 C C . THR A 1 92 ? 10.702 1.073 -17.178 1.00 97.38 92 THR A C 1
ATOM 717 O O . THR A 1 92 ? 11.479 1.102 -18.127 1.00 97.38 92 THR A O 1
ATOM 720 N N . GLN A 1 93 ? 10.733 0.080 -16.285 1.00 95.81 93 GLN A N 1
ATOM 721 C CA . GLN A 1 93 ? 11.608 -1.082 -16.436 1.00 95.81 93 GLN A CA 1
ATOM 722 C C . GLN A 1 93 ? 11.284 -1.854 -17.721 1.00 95.81 93 GLN A C 1
ATOM 724 O O . GLN A 1 93 ? 12.194 -2.205 -18.468 1.00 95.81 93 GLN A O 1
ATOM 729 N N . HIS A 1 94 ? 9.999 -2.091 -17.991 1.00 95.38 94 HIS A N 1
ATOM 730 C CA . HIS A 1 94 ? 9.555 -2.778 -19.198 1.00 95.38 94 HIS A CA 1
ATOM 731 C C . HIS A 1 94 ? 9.985 -2.036 -20.472 1.00 95.38 94 HIS A C 1
ATOM 733 O O . HIS A 1 94 ? 10.553 -2.664 -21.361 1.00 95.38 94 HIS A O 1
ATOM 739 N N . GLU A 1 95 ? 9.795 -0.717 -20.534 1.00 97.12 95 GLU A N 1
ATOM 740 C CA . GLU A 1 95 ? 10.222 0.128 -21.659 1.00 97.12 95 GLU A CA 1
ATOM 741 C C . GLU A 1 95 ? 11.741 0.102 -21.860 1.00 97.12 95 GLU A C 1
ATOM 743 O O . GLU A 1 95 ? 12.209 -0.068 -22.984 1.00 97.12 95 GLU A O 1
ATOM 748 N N . LYS A 1 96 ? 12.517 0.202 -20.772 1.00 97.56 96 LYS A N 1
ATOM 749 C CA . LYS A 1 96 ? 13.984 0.127 -20.831 1.00 97.56 96 LYS A CA 1
ATOM 750 C C . LYS A 1 96 ? 14.466 -1.213 -21.371 1.00 97.56 96 LYS A C 1
ATOM 752 O O . LYS A 1 96 ? 15.347 -1.228 -22.219 1.00 97.56 96 LYS A O 1
ATOM 757 N N . ILE A 1 97 ? 13.886 -2.322 -20.908 1.00 96.69 97 ILE A N 1
ATOM 758 C CA . ILE A 1 97 ? 14.227 -3.655 -21.420 1.00 96.69 97 ILE A CA 1
ATOM 759 C C . ILE A 1 97 ? 13.855 -3.745 -22.899 1.00 96.69 97 ILE A C 1
ATOM 761 O O . ILE A 1 97 ? 14.696 -4.103 -23.711 1.00 96.69 97 ILE A O 1
ATOM 765 N N . ARG A 1 98 ? 12.632 -3.345 -23.264 1.00 96.88 98 ARG A N 1
ATOM 766 C CA . ARG A 1 98 ? 12.144 -3.370 -24.649 1.00 96.88 98 ARG A CA 1
ATOM 767 C C . ARG A 1 98 ? 13.030 -2.567 -25.607 1.00 96.88 98 ARG A C 1
ATOM 769 O O . ARG A 1 98 ? 13.218 -2.984 -26.744 1.00 96.88 98 ARG A O 1
ATOM 776 N N . GLY A 1 99 ? 13.570 -1.435 -25.155 1.00 97.56 99 GLY A N 1
ATOM 777 C CA . GLY A 1 99 ? 14.460 -0.580 -25.942 1.00 97.56 99 GLY A CA 1
ATOM 778 C C . GLY A 1 99 ? 15.822 -1.201 -26.271 1.00 97.56 99 GLY A C 1
ATOM 779 O O . GLY A 1 99 ? 16.494 -0.707 -27.169 1.00 97.56 99 GLY A O 1
ATOM 780 N N . LEU A 1 100 ? 16.221 -2.272 -25.579 1.00 98.06 100 LEU A N 1
ATOM 781 C CA . LEU A 1 100 ? 17.480 -2.992 -25.816 1.00 98.06 100 LEU A CA 1
ATOM 782 C C . LEU A 1 100 ? 17.318 -4.216 -26.730 1.00 98.06 100 LEU A C 1
ATOM 784 O O . LEU A 1 100 ? 18.309 -4.862 -27.053 1.00 98.06 100 LEU A O 1
ATOM 788 N N . LEU A 1 101 ? 16.083 -4.559 -27.098 1.00 97.75 101 LEU A N 1
ATOM 789 C CA . LEU A 1 101 ? 15.761 -5.756 -27.870 1.00 97.75 101 LEU A CA 1
ATOM 790 C C . LEU A 1 101 ? 15.627 -5.437 -29.363 1.00 97.75 101 LEU A C 1
ATOM 792 O O . LEU A 1 101 ? 15.253 -4.322 -29.742 1.00 97.75 101 LEU A O 1
ATOM 796 N N . ASP A 1 102 ? 15.871 -6.436 -30.208 1.00 98.00 102 ASP A N 1
ATOM 797 C CA . ASP A 1 102 ? 15.461 -6.393 -31.615 1.00 98.00 102 ASP A CA 1
ATOM 798 C C . ASP A 1 102 ? 13.946 -6.633 -31.771 1.00 98.00 102 ASP A C 1
ATOM 800 O O . ASP A 1 102 ? 13.230 -6.921 -30.808 1.00 98.00 102 ASP A O 1
ATOM 804 N N . ASP A 1 103 ? 13.422 -6.472 -32.984 1.00 96.62 103 ASP A N 1
ATOM 805 C CA . ASP A 1 103 ? 11.974 -6.496 -33.212 1.00 96.62 103 ASP A CA 1
ATOM 806 C C . ASP A 1 103 ? 11.338 -7.877 -32.990 1.00 96.62 103 ASP A C 1
ATOM 808 O O . ASP A 1 103 ? 10.214 -7.958 -32.484 1.00 96.62 103 ASP A O 1
ATOM 812 N N . GLU A 1 104 ? 12.059 -8.966 -33.271 1.00 96.38 104 GLU A N 1
ATOM 813 C CA . GLU A 1 104 ? 11.565 -10.321 -33.004 1.00 96.38 104 GLU A CA 1
ATOM 814 C C . GLU A 1 104 ? 11.528 -10.599 -31.492 1.00 96.38 104 GLU A C 1
ATOM 816 O O . GLU A 1 104 ? 10.548 -11.126 -30.950 1.00 96.38 104 GLU A O 1
ATOM 821 N N . GLN A 1 105 ? 12.576 -10.191 -30.778 1.00 97.50 105 GLN A N 1
ATOM 822 C CA . GLN A 1 105 ? 12.683 -10.320 -29.329 1.00 97.50 105 GLN A CA 1
ATOM 823 C C . GLN A 1 105 ? 11.632 -9.480 -28.595 1.00 97.50 105 GLN A C 1
ATOM 825 O O . GLN A 1 105 ? 11.046 -9.955 -27.619 1.00 97.50 105 GLN A O 1
ATOM 830 N N . LYS A 1 106 ? 11.344 -8.259 -29.068 1.00 97.69 106 LYS A N 1
ATOM 831 C CA . LYS A 1 106 ? 10.283 -7.394 -28.521 1.00 97.69 106 LYS A CA 1
ATOM 832 C C . LYS A 1 106 ? 8.924 -8.080 -28.535 1.00 97.69 106 LYS A C 1
ATOM 834 O O . LYS A 1 106 ? 8.202 -8.017 -27.538 1.00 97.69 106 LYS A O 1
ATOM 839 N N . TRP A 1 107 ? 8.582 -8.739 -29.641 1.00 96.50 107 TRP A N 1
ATOM 840 C CA . TRP A 1 107 ? 7.308 -9.440 -29.775 1.00 96.50 107 TRP A CA 1
ATOM 841 C C . TRP A 1 107 ? 7.188 -10.587 -28.762 1.00 96.50 107 TRP A C 1
ATOM 843 O O . TRP A 1 107 ? 6.216 -10.651 -28.006 1.00 96.50 107 TRP A O 1
ATOM 853 N N . LYS A 1 108 ? 8.225 -11.433 -28.656 1.00 97.00 108 LYS A N 1
ATOM 854 C CA . LYS A 1 108 ? 8.273 -12.526 -27.664 1.00 97.00 108 LYS A CA 1
ATOM 855 C C . LYS A 1 108 ? 8.201 -11.992 -26.230 1.00 97.00 108 LYS A C 1
ATOM 857 O O . LYS A 1 108 ? 7.515 -12.561 -25.379 1.00 97.00 108 LYS A O 1
ATOM 862 N N . TYR A 1 109 ? 8.893 -10.890 -25.951 1.00 96.69 109 TYR A N 1
ATOM 863 C CA . TYR A 1 109 ? 8.910 -10.266 -24.631 1.00 96.69 109 TYR A CA 1
ATOM 864 C C . TYR A 1 109 ? 7.532 -9.726 -24.214 1.00 96.69 109 TYR A C 1
ATOM 866 O O . TYR A 1 109 ? 7.116 -9.932 -23.069 1.00 96.69 109 TYR A O 1
ATOM 874 N N . ASP A 1 110 ? 6.783 -9.108 -25.131 1.00 95.06 110 ASP A N 1
ATOM 875 C CA . ASP A 1 110 ? 5.413 -8.653 -24.857 1.00 95.06 110 ASP A CA 1
ATOM 876 C C . ASP A 1 110 ? 4.471 -9.813 -24.552 1.00 95.06 110 ASP A C 1
ATOM 878 O O . ASP A 1 110 ? 3.686 -9.742 -23.603 1.00 95.06 110 ASP A O 1
ATOM 882 N N . GLU A 1 111 ? 4.569 -10.902 -25.317 1.00 96.69 111 GLU A N 1
ATOM 883 C CA . GLU A 1 111 ? 3.758 -12.098 -25.094 1.00 96.69 111 GLU A CA 1
ATOM 884 C C . GLU A 1 111 ? 3.999 -12.667 -23.685 1.00 96.69 111 GLU A C 1
ATOM 886 O O . GLU A 1 111 ? 3.053 -12.963 -22.943 1.00 96.69 111 GLU A O 1
ATOM 891 N N . ILE A 1 112 ? 5.270 -12.746 -23.271 1.00 95.50 112 ILE A N 1
ATOM 892 C CA . ILE A 1 112 ? 5.656 -13.173 -21.922 1.00 95.50 112 ILE A CA 1
ATOM 893 C C . ILE A 1 112 ? 5.047 -12.237 -20.870 1.00 95.50 112 ILE A C 1
ATOM 895 O O . ILE A 1 112 ? 4.443 -12.711 -19.900 1.00 95.50 112 ILE A O 1
ATOM 899 N N . ALA A 1 113 ? 5.157 -10.919 -21.058 1.00 93.62 113 ALA A N 1
ATOM 900 C CA . ALA A 1 113 ? 4.637 -9.929 -20.118 1.00 93.62 113 ALA A CA 1
ATOM 901 C C . ALA A 1 113 ? 3.107 -10.018 -19.959 1.00 93.62 113 ALA A C 1
ATOM 903 O O . ALA A 1 113 ? 2.586 -9.953 -18.838 1.00 93.62 113 ALA A O 1
ATOM 904 N N . VAL A 1 114 ? 2.373 -10.214 -21.059 1.00 95.19 114 VAL A N 1
ATOM 905 C CA . VAL A 1 114 ? 0.914 -10.407 -21.045 1.00 95.19 114 VAL A CA 1
ATOM 906 C C . VAL A 1 114 ? 0.546 -11.698 -20.316 1.00 95.19 114 VAL A C 1
ATOM 908 O O . VAL A 1 114 ? -0.292 -11.670 -19.408 1.00 95.19 114 VAL A O 1
ATOM 911 N N . ARG A 1 115 ? 1.213 -12.814 -20.634 1.00 95.50 115 ARG A N 1
ATOM 912 C CA . ARG A 1 115 ? 0.963 -14.117 -19.997 1.00 95.50 115 ARG A CA 1
ATOM 913 C C . ARG A 1 115 ? 1.218 -14.074 -18.490 1.00 95.50 115 ARG A C 1
ATOM 915 O O . ARG A 1 115 ? 0.436 -14.625 -17.713 1.00 95.50 115 ARG A O 1
ATOM 922 N N . MET A 1 116 ? 2.284 -13.403 -18.049 1.00 90.94 116 MET A N 1
ATOM 923 C CA . MET A 1 116 ? 2.556 -13.209 -16.620 1.00 90.94 116 MET A CA 1
ATOM 924 C C . MET A 1 116 ? 1.433 -12.425 -15.932 1.00 90.94 116 MET A C 1
ATOM 926 O O . MET A 1 116 ? 0.975 -12.823 -14.856 1.00 90.94 116 MET A O 1
ATOM 930 N N . ARG A 1 117 ? 0.943 -11.351 -16.563 1.00 90.69 117 ARG A N 1
ATOM 931 C CA . ARG A 1 117 ? -0.148 -10.526 -16.024 1.00 90.69 117 ARG A CA 1
ATOM 932 C C . ARG A 1 117 ? -1.452 -11.315 -15.892 1.00 90.69 117 ARG A C 1
ATOM 934 O O . ARG A 1 117 ? -2.091 -11.239 -14.844 1.00 90.69 117 ARG A O 1
ATOM 941 N N . GLN A 1 118 ? -1.809 -12.110 -16.901 1.00 93.69 118 GLN A N 1
ATOM 942 C CA . GLN A 1 118 ? -2.988 -12.984 -16.861 1.00 93.69 118 GLN A CA 1
ATOM 943 C C . GLN A 1 118 ? -2.891 -14.011 -15.728 1.00 93.69 118 GLN A C 1
ATOM 945 O O . GLN A 1 118 ? -3.791 -14.090 -14.894 1.00 93.69 118 GLN A O 1
ATOM 950 N N . ARG A 1 119 ? -1.756 -14.713 -15.599 1.00 93.56 119 ARG A N 1
ATOM 951 C CA . ARG A 1 119 ? -1.536 -15.672 -14.499 1.00 93.56 119 ARG A CA 1
ATOM 952 C C . ARG A 1 119 ? -1.673 -15.023 -13.120 1.00 93.56 119 ARG A C 1
ATOM 954 O O . ARG A 1 119 ? -2.199 -15.642 -12.194 1.00 93.56 119 ARG A O 1
ATOM 961 N N . MET A 1 120 ? -1.205 -13.784 -12.955 1.00 88.38 120 MET A N 1
ATOM 962 C 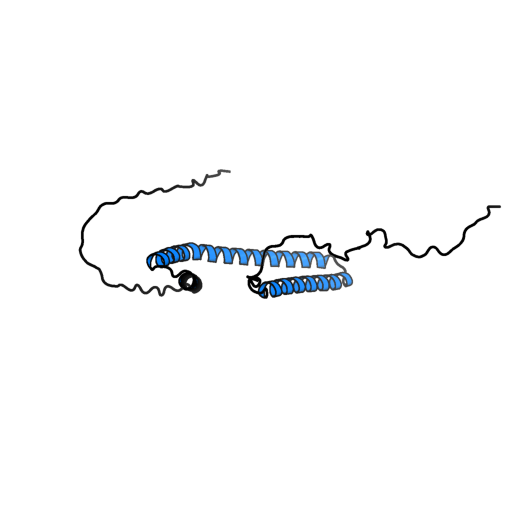CA . MET A 1 120 ? -1.400 -13.051 -11.701 1.00 88.38 120 MET A CA 1
ATOM 963 C C . MET A 1 120 ? -2.878 -12.733 -11.440 1.00 88.38 120 MET A C 1
ATOM 965 O O . MET A 1 120 ? -3.339 -12.918 -10.313 1.00 88.38 120 MET A O 1
ATOM 969 N N . GLN A 1 121 ? -3.625 -12.294 -12.456 1.00 89.94 121 GLN A N 1
ATOM 970 C CA . GLN A 1 121 ? -5.060 -12.012 -12.334 1.00 89.94 121 GLN A CA 1
ATOM 971 C C . GLN A 1 121 ? -5.859 -13.274 -11.998 1.00 89.94 121 GLN A C 1
ATOM 973 O O . GLN A 1 121 ? -6.694 -13.246 -11.097 1.00 89.94 121 GLN A O 1
ATOM 978 N N . GLU A 1 122 ? -5.550 -14.404 -12.633 1.00 90.88 122 GLU A N 1
ATOM 979 C CA . GLU A 1 122 ? -6.178 -15.694 -12.332 1.00 90.88 122 GLU A CA 1
ATOM 980 C C . GLU A 1 122 ? -5.946 -16.123 -10.882 1.00 90.88 122 GLU A C 1
ATOM 982 O O . GLU A 1 122 ? -6.876 -16.559 -10.206 1.00 90.88 122 GLU A O 1
ATOM 987 N N . ARG A 1 123 ? -4.721 -15.967 -10.361 1.00 86.88 123 ARG A N 1
ATOM 988 C CA . ARG A 1 123 ? -4.413 -16.276 -8.955 1.00 86.88 123 ARG A CA 1
ATOM 989 C C . ARG A 1 123 ? -5.191 -15.383 -7.990 1.00 86.88 123 ARG A C 1
ATOM 991 O O . ARG A 1 123 ? -5.679 -15.875 -6.974 1.00 86.88 123 ARG A O 1
ATOM 998 N N . GLN A 1 124 ? -5.338 -14.097 -8.302 1.00 83.88 124 GLN A N 1
ATOM 999 C CA . GLN A 1 124 ? -6.148 -13.178 -7.496 1.00 83.88 124 GLN A CA 1
ATOM 1000 C C . GLN A 1 124 ? -7.642 -13.527 -7.570 1.00 83.88 124 GLN A C 1
ATOM 1002 O O . GLN A 1 124 ? -8.319 -13.535 -6.543 1.00 83.88 124 GLN A O 1
ATOM 1007 N N . GLY A 1 125 ? -8.143 -13.893 -8.752 1.00 80.69 125 GLY A N 1
ATOM 1008 C CA . GLY A 1 125 ? -9.517 -14.356 -8.950 1.00 80.69 125 GLY A CA 1
ATOM 1009 C C . GLY A 1 125 ? -9.816 -15.668 -8.222 1.00 80.69 125 GLY A C 1
ATOM 1010 O O . GLY A 1 125 ? -10.870 -15.798 -7.608 1.00 80.69 125 GLY A O 1
ATOM 1011 N N . ARG A 1 126 ? -8.870 -16.617 -8.209 1.00 74.62 126 ARG A N 1
ATOM 1012 C CA . ARG A 1 126 ? -8.992 -17.886 -7.471 1.00 74.62 126 ARG A CA 1
ATOM 1013 C C . ARG A 1 126 ? -8.958 -17.690 -5.955 1.00 74.62 126 ARG A C 1
ATOM 1015 O O . ARG A 1 126 ? -9.732 -18.332 -5.260 1.00 74.62 126 ARG A O 1
ATOM 1022 N N . ARG A 1 127 ? -8.143 -16.764 -5.432 1.00 63.56 127 ARG A N 1
ATOM 1023 C CA . ARG A 1 127 ? -8.147 -16.416 -3.994 1.00 63.56 127 ARG A CA 1
ATOM 1024 C C . ARG A 1 127 ? -9.455 -15.770 -3.533 1.00 63.56 127 ARG A C 1
ATOM 1026 O O . ARG A 1 127 ? -9.854 -15.977 -2.398 1.00 63.56 127 ARG A O 1
ATOM 1033 N N . ARG A 1 128 ? -10.148 -15.038 -4.412 1.00 60.19 128 ARG A N 1
ATOM 1034 C CA . ARG A 1 128 ? -11.505 -14.523 -4.146 1.00 60.19 128 ARG A CA 1
ATOM 1035 C C . ARG A 1 128 ? -12.594 -15.605 -4.212 1.00 60.19 128 ARG A C 1
ATOM 1037 O O . ARG A 1 128 ? -13.727 -15.326 -3.844 1.00 60.19 128 ARG A O 1
ATOM 1044 N N . ARG A 1 129 ? -12.265 -16.813 -4.690 1.00 58.41 129 ARG A N 1
ATOM 1045 C CA . ARG A 1 129 ? -13.170 -17.963 -4.860 1.00 58.41 129 ARG A CA 1
ATOM 1046 C C . ARG A 1 129 ? -12.777 -19.165 -3.991 1.00 58.41 129 ARG A C 1
ATOM 1048 O O . ARG A 1 129 ? -13.070 -20.295 -4.377 1.00 58.41 129 ARG A O 1
ATOM 1055 N N . MET A 1 130 ? -12.087 -18.963 -2.865 1.00 52.34 130 MET A N 1
ATOM 1056 C CA . MET A 1 130 ? -11.869 -20.081 -1.944 1.00 52.34 130 MET A CA 1
ATOM 1057 C C . MET A 1 130 ? -13.117 -20.299 -1.063 1.00 52.34 130 MET A C 1
ATOM 1059 O O . MET A 1 130 ? -13.671 -19.305 -0.585 1.00 52.34 130 MET A O 1
ATOM 1063 N N . PRO A 1 131 ? -13.581 -21.557 -0.892 1.00 55.41 131 PRO A N 1
ATOM 1064 C CA . PRO A 1 131 ? -14.736 -21.919 -0.071 1.00 55.41 131 PRO A CA 1
ATOM 1065 C C . PRO A 1 131 ? -14.423 -21.718 1.414 1.00 55.41 131 PRO A C 1
ATOM 1067 O O . PRO A 1 131 ? -13.259 -21.583 1.790 1.00 55.41 131 PRO A O 1
ATOM 1070 N N . GLY A 1 132 ? -15.468 -21.688 2.240 1.00 56.88 132 GLY A N 1
ATOM 1071 C CA . GLY A 1 132 ? -15.374 -21.603 3.696 1.00 56.88 132 GLY A CA 1
ATOM 1072 C C . GLY A 1 132 ? -14.569 -22.741 4.350 1.00 56.88 132 GLY A C 1
ATOM 1073 O O . GLY A 1 132 ? -13.978 -23.564 3.648 1.00 56.88 132 GLY A O 1
ATOM 1074 N N . PRO A 1 133 ? -14.515 -22.764 5.697 1.00 64.00 133 PRO A N 1
ATOM 1075 C CA . PRO A 1 133 ? -13.788 -23.787 6.447 1.00 64.00 133 PRO A CA 1
ATOM 1076 C C . PRO A 1 133 ? -14.161 -25.199 5.961 1.00 64.00 133 PRO A C 1
ATOM 1078 O O . PRO A 1 133 ? -15.301 -25.400 5.527 1.00 64.00 133 PRO A O 1
ATOM 1081 N N . PRO A 1 134 ? -13.206 -26.151 5.971 1.00 59.50 134 PRO A N 1
ATOM 1082 C CA . PRO A 1 134 ? -13.500 -27.536 5.616 1.00 59.50 134 PRO A CA 1
ATOM 1083 C C . PRO A 1 134 ? -14.677 -28.030 6.469 1.00 59.50 134 PRO A C 1
ATOM 1085 O O . PRO A 1 134 ? -14.759 -27.617 7.628 1.00 59.50 134 PRO A O 1
ATOM 1088 N N . PRO A 1 135 ? -15.594 -28.850 5.920 1.00 54.78 135 PRO A N 1
ATOM 1089 C CA . PRO A 1 135 ? -16.621 -29.469 6.742 1.00 54.78 135 PRO A CA 1
ATOM 1090 C C . PRO A 1 135 ? -15.917 -30.206 7.882 1.00 54.78 135 PRO A C 1
ATOM 1092 O O . PRO A 1 135 ? -14.992 -30.987 7.655 1.00 54.78 135 PRO A O 1
ATOM 1095 N N . GLU A 1 136 ? -16.288 -29.845 9.105 1.00 50.12 136 GLU A N 1
ATOM 1096 C CA . GLU A 1 136 ? -15.932 -30.592 10.296 1.00 50.12 136 GLU A CA 1
ATOM 1097 C C . GLU A 1 136 ? -16.666 -31.925 10.165 1.00 50.12 136 GLU A C 1
ATOM 1099 O O . GLU A 1 136 ? -17.875 -32.000 10.369 1.00 50.12 136 GLU A O 1
ATOM 1104 N N . ASP A 1 137 ? -15.947 -32.958 9.727 1.00 45.66 137 ASP A N 1
ATOM 1105 C CA . ASP A 1 137 ? -16.376 -34.337 9.918 1.00 45.66 137 ASP A CA 1
ATOM 1106 C C . ASP A 1 137 ? -16.279 -34.622 11.431 1.00 45.66 137 ASP A C 1
ATOM 1108 O O . ASP A 1 137 ? -15.318 -35.222 11.918 1.00 45.66 137 ASP A O 1
ATOM 1112 N N . GLU A 1 138 ? -17.238 -34.101 12.199 1.00 51.62 138 GLU A N 1
ATOM 1113 C CA . GLU A 1 138 ? -17.590 -34.646 13.506 1.00 51.62 138 GLU A CA 1
ATOM 1114 C C . GLU A 1 138 ? -18.391 -35.919 13.235 1.00 51.62 138 GLU A C 1
ATOM 1116 O O . GLU A 1 138 ? -19.575 -35.867 12.920 1.00 51.62 138 GLU A O 1
ATOM 1121 N N . ASP A 1 139 ? -17.693 -37.052 13.178 1.00 49.28 139 ASP A N 1
ATOM 1122 C CA . ASP A 1 139 ? -17.930 -38.180 14.080 1.00 49.28 139 ASP A CA 1
ATOM 1123 C C . ASP A 1 139 ? -17.116 -39.416 13.653 1.00 49.28 139 ASP A C 1
ATOM 1125 O O . ASP A 1 139 ? -16.877 -39.673 12.476 1.00 49.28 139 ASP A O 1
ATOM 1129 N N . GLU A 1 140 ? -16.729 -40.186 14.670 1.00 42.25 140 GLU A N 1
ATOM 1130 C CA . GLU A 1 140 ? -16.147 -41.538 14.638 1.00 42.25 140 GLU A CA 1
ATOM 1131 C C . GLU A 1 140 ? -14.610 -41.694 14.707 1.00 42.25 140 GLU A C 1
ATOM 1133 O O . GLU A 1 140 ? -13.876 -41.924 13.750 1.00 42.25 140 GLU A O 1
ATOM 1138 N N . GLU A 1 141 ? -14.170 -41.653 15.968 1.00 40.25 141 GLU A N 1
ATOM 1139 C CA . GLU A 1 141 ? -13.551 -42.792 16.663 1.00 40.25 141 GLU A CA 1
ATOM 1140 C C . GLU A 1 141 ? -12.080 -43.166 16.353 1.00 40.25 141 GLU A C 1
ATOM 1142 O O . GLU A 1 141 ? -11.713 -43.813 15.379 1.00 40.25 141 GLU A O 1
ATOM 1147 N N . VAL A 1 142 ? -11.220 -42.788 17.308 1.00 48.19 142 VAL A N 1
ATOM 1148 C CA . VAL A 1 142 ? -10.129 -43.585 17.899 1.00 48.19 142 VAL A CA 1
ATOM 1149 C C . VAL A 1 142 ? -9.407 -44.582 16.971 1.00 48.19 142 VAL A C 1
ATOM 1151 O O . VAL A 1 142 ? -9.691 -45.775 16.953 1.00 48.19 142 VAL A O 1
ATOM 1154 N N . GLY A 1 143 ? -8.324 -44.140 16.325 1.00 36.38 143 GLY A N 1
ATOM 1155 C CA . GLY A 1 143 ? -7.365 -45.094 15.765 1.00 36.38 143 GLY A CA 1
ATOM 1156 C C . GLY A 1 143 ? -6.306 -44.498 14.854 1.00 36.38 143 GLY A C 1
ATOM 1157 O O . GLY A 1 143 ? -6.395 -44.592 13.636 1.00 36.38 143 GLY A O 1
ATOM 1158 N N . ARG A 1 144 ? -5.212 -43.975 15.421 1.00 45.00 144 ARG A N 1
ATOM 1159 C CA . ARG A 1 144 ? -3.944 -43.984 14.669 1.00 45.00 144 ARG A CA 1
ATOM 1160 C C . ARG A 1 144 ? -3.611 -45.457 14.405 1.00 45.00 144 ARG A C 1
ATOM 1162 O O . ARG A 1 144 ? -3.511 -46.209 15.372 1.00 45.00 144 ARG A O 1
ATOM 1169 N N . PRO A 1 145 ? -3.369 -45.866 13.149 1.00 44.19 145 PRO A N 1
ATOM 1170 C CA . PRO A 1 145 ? -1.973 -45.855 12.729 1.00 44.19 145 PRO A CA 1
ATOM 1171 C C . PRO A 1 145 ? -1.736 -45.615 11.227 1.00 44.19 145 PRO A C 1
ATOM 1173 O O . PRO A 1 145 ? -2.609 -45.719 10.374 1.00 44.19 145 PRO A O 1
ATOM 1176 N N . SER A 1 146 ? -0.450 -45.407 10.941 1.00 41.91 146 SER A N 1
ATOM 1177 C CA . SER A 1 146 ? 0.216 -45.690 9.667 1.00 41.91 146 SER A CA 1
ATOM 1178 C C . SER A 1 146 ? 0.229 -44.577 8.622 1.00 41.91 146 SER A C 1
ATOM 1180 O O . SER A 1 146 ? -0.687 -44.371 7.832 1.00 41.91 146 SER A O 1
ATOM 1182 N N . ARG A 1 147 ? 1.408 -43.944 8.561 1.00 54.62 147 ARG A N 1
ATOM 1183 C CA . ARG A 1 147 ? 2.015 -43.342 7.370 1.00 54.62 147 ARG A CA 1
ATOM 1184 C C . ARG A 1 147 ? 1.585 -44.105 6.107 1.00 54.62 147 ARG A C 1
ATOM 1186 O O . ARG A 1 147 ? 2.157 -45.150 5.793 1.00 54.62 147 ARG A O 1
ATOM 1193 N N . ARG A 1 148 ? 0.620 -43.571 5.353 1.00 47.09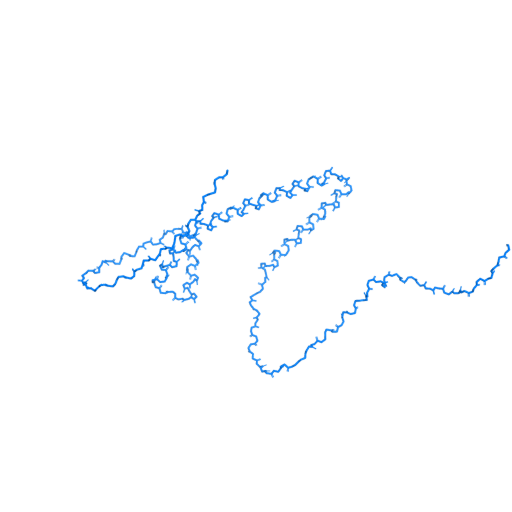 148 ARG A N 1
ATOM 1194 C CA . ARG A 1 148 ? 0.423 -43.983 3.961 1.00 47.09 148 ARG A CA 1
ATOM 1195 C C . ARG A 1 148 ? 1.657 -43.546 3.181 1.00 47.09 148 ARG A C 1
ATOM 1197 O O . ARG A 1 148 ? 1.874 -42.359 2.954 1.00 47.09 148 ARG A O 1
ATOM 1204 N N . ARG A 1 149 ? 2.472 -44.530 2.791 1.00 50.03 149 ARG A N 1
ATOM 1205 C CA . ARG A 1 149 ? 3.350 -44.434 1.622 1.00 50.03 149 ARG A CA 1
ATOM 1206 C C . ARG A 1 149 ? 2.521 -43.859 0.472 1.00 50.03 149 ARG A C 1
ATOM 1208 O O . ARG A 1 149 ? 1.500 -44.443 0.119 1.00 50.03 149 ARG A O 1
ATOM 1215 N N . MET A 1 150 ? 2.951 -42.737 -0.095 1.00 37.47 150 MET A N 1
ATOM 1216 C CA . MET A 1 150 ? 2.494 -42.314 -1.418 1.00 37.47 150 MET A CA 1
ATOM 1217 C C . MET A 1 150 ? 3.038 -43.334 -2.433 1.00 37.47 150 MET A C 1
ATOM 1219 O O . MET A 1 150 ? 4.259 -43.492 -2.493 1.00 37.47 150 MET A O 1
ATOM 1223 N N . PRO A 1 151 ? 2.202 -44.050 -3.202 1.00 49.00 151 PRO A N 1
ATOM 1224 C CA . PRO A 1 151 ? 2.685 -44.810 -4.342 1.00 49.00 151 PRO A CA 1
ATOM 1225 C C . PRO A 1 151 ? 2.911 -43.839 -5.510 1.00 49.00 151 PRO A C 1
ATOM 1227 O O . PRO A 1 151 ? 2.033 -43.042 -5.831 1.00 49.00 151 PRO A O 1
ATOM 1230 N N . GLY A 1 152 ? 4.083 -43.899 -6.147 1.00 52.44 152 GLY A N 1
ATOM 1231 C CA . GLY A 1 152 ? 4.277 -43.305 -7.474 1.00 52.44 152 GLY A CA 1
ATOM 1232 C C . GLY A 1 152 ? 4.836 -41.883 -7.526 1.00 52.44 152 GLY A C 1
ATOM 1233 O O . GLY A 1 152 ? 4.324 -41.044 -8.263 1.00 52.44 152 GLY A O 1
ATOM 1234 N N . ARG A 1 153 ? 5.945 -41.616 -6.829 1.00 50.78 153 ARG A N 1
ATOM 1235 C CA . ARG A 1 153 ? 6.897 -40.587 -7.285 1.00 50.78 153 ARG A CA 1
ATOM 1236 C C . ARG A 1 153 ? 8.282 -41.196 -7.479 1.00 50.78 153 ARG A C 1
ATOM 1238 O O . ARG A 1 153 ? 9.262 -40.701 -6.935 1.00 50.78 153 ARG A O 1
ATOM 1245 N N . ASP A 1 154 ? 8.337 -42.256 -8.281 1.00 57.06 154 ASP A N 1
ATOM 1246 C CA . ASP A 1 154 ? 9.549 -42.645 -9.003 1.00 57.06 154 ASP A CA 1
ATOM 1247 C C . ASP A 1 154 ? 9.760 -41.621 -10.117 1.00 57.06 154 ASP A C 1
ATOM 1249 O O . ASP A 1 154 ? 9.384 -41.803 -11.272 1.00 57.06 154 ASP A O 1
ATOM 1253 N N . MET A 1 155 ? 10.281 -40.462 -9.730 1.00 55.53 155 MET A N 1
ATOM 1254 C CA . MET A 1 155 ? 10.877 -39.540 -10.677 1.00 55.53 155 MET A CA 1
ATOM 1255 C C . MET A 1 155 ? 12.326 -40.016 -10.814 1.00 55.53 155 MET A C 1
ATOM 1257 O O . MET A 1 155 ? 13.055 -39.938 -9.820 1.00 55.53 155 MET A O 1
ATOM 1261 N N . PRO A 1 156 ? 12.743 -40.582 -11.961 1.00 62.09 156 PRO A N 1
ATOM 1262 C CA . PRO A 1 156 ? 14.121 -41.016 -12.115 1.00 62.09 156 PRO A CA 1
ATOM 1263 C C . PRO A 1 156 ? 15.055 -39.806 -11.941 1.00 62.09 156 PRO A C 1
ATOM 1265 O O . PRO A 1 156 ? 14.677 -38.683 -12.304 1.00 62.09 156 PRO A O 1
ATOM 1268 N N . PRO A 1 157 ? 16.246 -40.000 -11.348 1.00 60.22 157 PRO A N 1
ATOM 1269 C CA . PRO A 1 157 ? 17.206 -38.923 -11.157 1.00 60.22 157 PRO A CA 1
ATOM 1270 C C . PRO A 1 157 ? 17.540 -38.255 -12.505 1.00 60.22 157 PRO A C 1
ATOM 1272 O O . PRO A 1 157 ? 17.530 -38.920 -13.544 1.00 60.22 157 PRO A O 1
ATOM 1275 N N . PRO A 1 158 ? 17.831 -36.940 -12.514 1.00 55.94 158 PRO A N 1
ATOM 1276 C CA . PRO A 1 158 ? 17.976 -36.138 -13.735 1.00 55.94 158 PRO A CA 1
ATOM 1277 C C . PRO A 1 158 ? 19.131 -36.556 -14.666 1.00 55.94 158 PRO A C 1
ATOM 1279 O O . PRO A 1 158 ? 19.263 -35.989 -15.744 1.00 55.94 158 PRO A O 1
ATOM 1282 N N . GLU A 1 159 ? 19.927 -37.558 -14.300 1.00 55.72 159 GLU A N 1
ATOM 1283 C CA . GLU A 1 159 ? 21.027 -38.102 -15.107 1.00 55.72 159 GLU A CA 1
ATOM 1284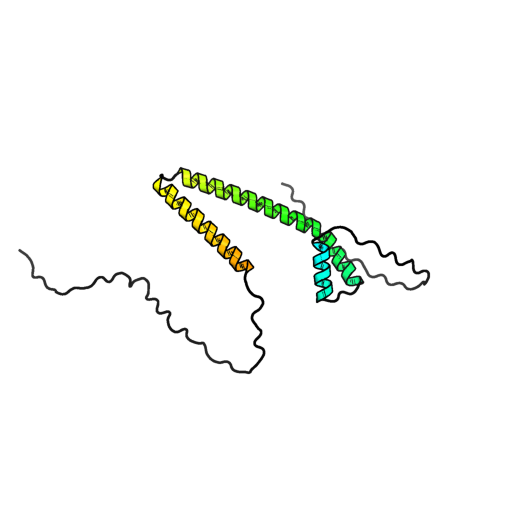 C C . GLU A 1 159 ? 20.573 -39.115 -16.178 1.00 55.72 159 GLU A C 1
ATOM 1286 O O . GLU A 1 159 ? 21.360 -39.488 -17.038 1.00 55.72 159 GLU A O 1
ATOM 1291 N N . MET A 1 160 ? 19.298 -39.522 -16.191 1.00 52.78 160 MET A N 1
ATOM 1292 C CA . MET A 1 160 ? 18.784 -40.585 -17.077 1.00 52.78 160 MET A CA 1
ATOM 1293 C C . MET A 1 160 ? 18.169 -40.067 -18.398 1.00 52.78 160 MET A C 1
ATOM 1295 O O . MET A 1 160 ? 17.489 -40.808 -19.100 1.00 52.78 160 MET A O 1
ATOM 1299 N N . TRP A 1 161 ? 18.373 -38.792 -18.755 1.00 58.53 161 TRP A N 1
ATOM 1300 C CA . TRP A 1 161 ? 17.829 -38.187 -19.989 1.00 58.53 161 TRP A CA 1
ATOM 1301 C C . TRP A 1 161 ? 18.784 -38.240 -21.196 1.00 58.53 161 TRP A C 1
ATOM 1303 O O . TRP A 1 161 ? 18.514 -37.616 -22.221 1.00 58.53 161 TRP A O 1
ATOM 1313 N N . HIS A 1 162 ? 19.872 -39.009 -21.113 1.00 58.97 162 HIS A N 1
ATOM 1314 C CA . HIS A 1 162 ? 20.778 -39.254 -22.236 1.00 58.97 162 HIS A CA 1
ATOM 1315 C C . HIS A 1 162 ? 21.075 -40.745 -22.406 1.00 58.97 162 HIS A C 1
ATOM 1317 O O . HIS A 1 162 ? 22.185 -41.192 -22.152 1.00 58.97 162 HIS A O 1
ATOM 1323 N N . GLU A 1 163 ? 20.103 -41.506 -22.904 1.00 45.59 163 GLU A N 1
ATOM 1324 C CA . GLU A 1 163 ? 20.375 -42.813 -23.510 1.00 45.59 163 GLU A CA 1
ATOM 1325 C C . GLU A 1 163 ? 19.665 -42.906 -24.864 1.00 45.59 163 GLU A C 1
ATOM 1327 O O . GLU A 1 163 ? 18.533 -43.363 -24.993 1.00 45.59 163 GLU A O 1
ATOM 1332 N N . GLY A 1 164 ? 20.361 -42.411 -25.891 1.00 44.66 164 GLY A N 1
ATOM 1333 C CA . GLY A 1 164 ? 20.256 -42.967 -27.234 1.00 44.66 164 GLY A CA 1
ATOM 1334 C C . GLY A 1 164 ? 21.099 -44.244 -27.290 1.00 44.66 164 GLY A C 1
ATOM 1335 O O . GLY A 1 164 ? 22.241 -44.260 -26.841 1.00 44.66 164 GLY A O 1
ATOM 1336 N N . GLU A 1 165 ? 20.481 -45.303 -27.790 1.00 44.12 165 GLU A N 1
ATOM 1337 C CA . GLU A 1 165 ? 20.873 -46.718 -27.846 1.00 44.12 165 GLU A CA 1
ATOM 1338 C C . GLU A 1 165 ? 22.370 -47.076 -28.053 1.00 44.12 165 GLU A C 1
ATOM 1340 O O . GLU A 1 165 ? 23.022 -46.539 -28.951 1.00 44.12 165 GLU A O 1
ATOM 1345 N N . PRO A 1 166 ? 22.899 -48.118 -27.367 1.00 45.00 166 PRO A N 1
ATOM 1346 C CA . PRO A 1 166 ? 24.117 -48.809 -27.776 1.00 45.00 166 PRO A CA 1
ATOM 1347 C C . PRO A 1 166 ? 23.789 -49.928 -28.781 1.00 45.00 166 PRO A C 1
ATOM 1349 O O . PRO A 1 166 ? 23.594 -51.098 -28.440 1.00 45.00 166 PRO A O 1
ATOM 1352 N N . GLY A 1 167 ? 23.767 -49.569 -30.063 1.00 44.25 167 GLY A N 1
ATOM 1353 C CA . GLY A 1 167 ? 23.782 -50.517 -31.174 1.00 44.25 167 GLY A CA 1
ATOM 1354 C C . GLY A 1 167 ? 25.161 -51.163 -31.357 1.00 44.25 167 GLY A C 1
ATOM 1355 O O . GLY A 1 167 ? 26.043 -50.586 -31.974 1.00 44.25 167 GLY A O 1
ATOM 1356 N N . LYS A 1 168 ? 25.317 -52.367 -30.800 1.00 46.28 168 LYS A N 1
ATOM 1357 C CA . LYS A 1 168 ? 26.120 -53.524 -31.258 1.00 46.28 168 LYS A CA 1
ATOM 1358 C C . LYS A 1 168 ? 27.499 -53.307 -31.923 1.00 46.28 168 LYS A C 1
ATOM 1360 O O . LYS A 1 168 ? 27.599 -52.890 -33.068 1.00 46.28 168 LYS A O 1
ATOM 1365 N N . GLY A 1 169 ? 28.519 -53.898 -31.285 1.00 38.62 169 GLY A N 1
ATOM 1366 C CA . GLY A 1 169 ? 29.619 -54.590 -31.981 1.00 38.62 169 GLY A CA 1
ATOM 1367 C C . GLY A 1 169 ? 31.009 -53.961 -31.849 1.00 38.62 169 GLY A C 1
ATOM 1368 O O . GLY A 1 169 ? 31.386 -53.094 -32.622 1.00 38.62 169 GLY A O 1
ATOM 1369 N N . LYS A 1 170 ? 31.820 -54.473 -30.918 1.00 43.00 170 LYS A N 1
ATOM 1370 C CA . LYS A 1 170 ? 33.294 -54.503 -31.054 1.00 43.00 170 LYS A CA 1
ATOM 1371 C C . LYS A 1 170 ? 33.676 -55.808 -31.795 1.00 43.00 170 LYS A C 1
ATOM 1373 O O . LYS A 1 170 ? 32.856 -56.727 -31.729 1.00 43.00 170 LYS A O 1
ATOM 1378 N N . PRO A 1 171 ? 34.869 -55.970 -32.416 1.00 49.53 171 PRO A N 1
ATOM 1379 C CA . PRO A 1 171 ? 36.114 -55.242 -32.135 1.00 49.53 171 PRO A CA 1
ATOM 1380 C C . PRO A 1 171 ? 36.937 -54.784 -33.362 1.00 49.53 171 PRO A C 1
ATOM 1382 O O . PRO A 1 171 ? 36.792 -55.288 -34.472 1.00 49.53 171 PRO A O 1
ATOM 1385 N N . SER A 1 172 ? 37.863 -53.853 -33.115 1.00 52.16 172 SER A N 1
ATOM 1386 C CA . SER A 1 172 ? 39.009 -53.562 -33.989 1.00 52.16 172 SER A CA 1
ATOM 1387 C C . SER A 1 172 ? 39.850 -54.815 -34.271 1.00 52.16 172 SER A C 1
ATOM 1389 O O . SER A 1 172 ? 39.936 -55.706 -33.421 1.00 52.16 172 SER A O 1
ATOM 1391 N N . PRO A 1 173 ? 40.586 -54.809 -35.392 1.00 56.34 173 PRO A N 1
ATOM 1392 C CA . PRO A 1 173 ? 42.032 -54.961 -35.269 1.00 56.34 173 PRO A CA 1
ATOM 1393 C C . PRO A 1 173 ? 42.787 -53.895 -36.081 1.00 56.34 173 PRO A C 1
ATOM 1395 O O . PRO A 1 173 ? 42.660 -53.827 -37.296 1.00 56.34 173 PRO A O 1
ATOM 1398 N N . ASP A 1 174 ? 43.495 -53.049 -35.333 1.00 51.34 174 ASP A N 1
ATOM 1399 C CA . ASP A 1 174 ? 44.902 -52.624 -35.437 1.00 51.34 174 ASP A CA 1
ATOM 1400 C C . ASP A 1 174 ? 45.650 -52.431 -36.786 1.00 51.34 174 ASP A C 1
ATOM 1402 O O . ASP A 1 174 ? 45.256 -52.917 -37.842 1.00 51.34 174 ASP A O 1
ATOM 1406 N N . PRO A 1 175 ? 46.763 -51.667 -36.749 1.00 65.75 175 PRO A N 1
ATOM 1407 C CA . PRO A 1 175 ? 47.113 -50.669 -37.751 1.00 65.75 175 PRO A CA 1
ATOM 1408 C C . PRO A 1 175 ? 48.172 -51.161 -38.737 1.00 65.75 175 PRO A C 1
ATOM 1410 O O . PRO A 1 175 ? 49.022 -51.975 -38.371 1.00 65.75 175 PRO A O 1
ATOM 1413 N N . ARG A 1 176 ? 48.188 -50.568 -39.937 1.00 50.66 176 ARG A N 1
ATOM 1414 C CA . ARG A 1 176 ? 49.386 -50.304 -40.751 1.00 50.66 176 ARG A CA 1
ATOM 1415 C C . ARG A 1 176 ? 49.169 -49.076 -41.620 1.00 50.66 176 ARG A C 1
ATOM 1417 O O . ARG A 1 176 ? 48.052 -48.953 -42.166 1.00 50.66 176 ARG A O 1
#

Secondary structure (DSSP, 8-state):
--PPP--------------------------------TTHHHHHHHHHHHH---HHHHHHHHHHHHHHHHHHHHHHHHHHHHHHHHHHHHHHHHHHHHTTS-HHHHHHHHHHHHHHHHHHHHHHHHHTT--SSPP-------------PPS------GGGS---------------